Protein AF-A0A532E5Z2-F1 (afdb_monomer_lite)

Radius of gyration: 31.2 Å; chains: 1; bounding box: 65×37×98 Å

Foldseek 3Di:
DDPPLDAAEWEAEPPPRWTWDPDDDDVDPDPPDPTDTGHPVVNCVVVVADPVSHDYDYDHDPVRVVVVVVVVVVVVVVVVVPDPPPDDPDDDDDDDDDDDDD

Secondary structure (DSSP, 8-state):
-------EEEEEETTT--EE------SS----PPPPEE-HHHHHHHTT--TTSEEEEEE--HHHHHHHHHHHHHHHHHHTT---------------------

pLDDT: mean 72.28, std 21.65, range [35.0, 96.88]

Sequence (102 aa):
MNRVNQAAWIPMCCVCRQVRDDPPKTDLPTRAVPEQWMSLKSILRLYRIAENGYRLTHTYCPQCFDHFMEQLAFKRQRQDCDSPLSGEVLSAESNTILAHQE

Structure (mmCIF, N/CA/C/O backbone):
data_AF-A0A532E5Z2-F1
#
_entry.id   AF-A0A532E5Z2-F1
#
loop_
_atom_site.group_PDB
_atom_site.id
_atom_site.type_symbol
_atom_site.label_atom_id
_atom_site.label_alt_id
_atom_site.label_comp_id
_atom_site.label_asym_id
_atom_site.label_entity_id
_atom_site.label_seq_id
_atom_site.pdbx_PDB_ins_code
_atom_site.Cartn_x
_atom_site.Cartn_y
_atom_site.Cartn_z
_atom_site.occupancy
_atom_site.B_iso_or_equiv
_atom_site.auth_seq_id
_atom_site.auth_comp_id
_atom_site.auth_asym_id
_atom_site.auth_atom_id
_atom_site.pdbx_PDB_model_num
ATOM 1 N N . MET A 1 1 ? -29.216 5.592 13.616 1.00 35.00 1 MET A N 1
ATOM 2 C CA . MET A 1 1 ? -29.118 4.925 12.298 1.00 35.00 1 MET A CA 1
ATOM 3 C C . MET A 1 1 ? -27.742 4.283 12.203 1.00 35.00 1 MET A C 1
ATOM 5 O O . MET A 1 1 ? -26.745 4.993 12.249 1.00 35.00 1 MET A O 1
ATOM 9 N N . ASN A 1 2 ? -27.699 2.950 12.205 1.00 37.25 2 ASN A N 1
ATOM 10 C CA . ASN A 1 2 ? -26.483 2.146 12.334 1.00 37.25 2 ASN A CA 1
ATOM 11 C C . ASN A 1 2 ? -25.662 2.195 11.041 1.00 37.25 2 ASN A C 1
ATOM 13 O O . ASN A 1 2 ? -26.081 1.637 10.028 1.00 37.25 2 ASN A O 1
ATOM 17 N N . ARG A 1 3 ? -24.484 2.831 11.071 1.00 52.22 3 ARG A N 1
ATOM 18 C CA . ARG A 1 3 ? -23.458 2.575 10.054 1.00 52.22 3 ARG A CA 1
ATOM 19 C C . ARG A 1 3 ? -22.982 1.149 10.287 1.00 52.22 3 ARG A C 1
ATOM 21 O O . ARG A 1 3 ? -22.292 0.877 11.263 1.00 52.22 3 ARG A O 1
ATOM 28 N N . VAL A 1 4 ? -23.445 0.236 9.441 1.00 47.25 4 VAL A N 1
ATOM 29 C CA . VAL A 1 4 ? -22.953 -1.140 9.374 1.00 47.25 4 VAL A CA 1
ATOM 30 C C . VAL A 1 4 ? -21.426 -1.077 9.379 1.00 47.25 4 VAL A C 1
ATOM 32 O O . VAL A 1 4 ? -20.857 -0.320 8.596 1.00 47.25 4 VAL A O 1
ATOM 35 N N . ASN A 1 5 ? -20.803 -1.820 10.295 1.00 51.94 5 ASN A N 1
ATOM 36 C CA . ASN A 1 5 ? -19.359 -2.006 10.450 1.00 51.94 5 ASN A CA 1
ATOM 37 C C . ASN A 1 5 ? -18.698 -2.430 9.122 1.00 51.94 5 ASN A C 1
ATOM 39 O O . ASN A 1 5 ? -18.408 -3.607 8.916 1.00 51.94 5 ASN A O 1
ATOM 43 N N . GLN A 1 6 ? -18.481 -1.502 8.193 1.00 61.94 6 GLN A N 1
ATOM 44 C CA . GLN A 1 6 ? -17.685 -1.764 7.004 1.00 61.94 6 GLN A CA 1
ATOM 45 C C . GLN A 1 6 ? -16.226 -1.698 7.433 1.00 61.94 6 GLN A C 1
ATOM 47 O O . GLN A 1 6 ? -15.728 -0.637 7.807 1.00 61.94 6 GLN A O 1
ATOM 52 N N . ALA A 1 7 ? -15.571 -2.857 7.442 1.00 70.31 7 ALA A N 1
ATOM 53 C CA . ALA A 1 7 ? -14.146 -2.936 7.710 1.00 70.31 7 ALA A CA 1
ATOM 54 C C . ALA A 1 7 ? -13.390 -2.044 6.715 1.00 70.31 7 ALA A C 1
ATOM 56 O O . ALA A 1 7 ? -13.661 -2.087 5.512 1.00 70.31 7 ALA A O 1
ATOM 57 N N . ALA A 1 8 ? -12.444 -1.246 7.210 1.00 83.38 8 ALA A N 1
ATOM 58 C CA . ALA A 1 8 ? -11.601 -0.420 6.356 1.00 83.38 8 ALA A CA 1
ATOM 59 C C . ALA A 1 8 ? -10.700 -1.319 5.496 1.00 83.38 8 ALA A C 1
ATOM 61 O O . ALA A 1 8 ? -10.026 -2.206 6.022 1.00 83.38 8 ALA A O 1
ATOM 62 N N . TRP A 1 9 ? -10.673 -1.099 4.183 1.00 89.94 9 TRP A N 1
ATOM 63 C CA . TRP A 1 9 ? -9.750 -1.793 3.287 1.00 89.94 9 TRP A CA 1
ATOM 64 C C . TRP A 1 9 ? -8.452 -1.001 3.197 1.00 89.94 9 TRP A C 1
ATOM 66 O O . TRP A 1 9 ? -8.448 0.126 2.715 1.00 89.94 9 TRP A O 1
ATOM 76 N N . ILE A 1 10 ? -7.356 -1.589 3.667 1.00 92.06 10 ILE A N 1
ATOM 77 C CA . ILE A 1 10 ? -6.051 -0.932 3.743 1.00 92.06 10 ILE A CA 1
ATOM 78 C C . ILE A 1 10 ? -5.106 -1.608 2.735 1.00 92.06 10 ILE A C 1
ATOM 80 O O . ILE A 1 10 ? -4.786 -2.789 2.906 1.00 92.06 10 ILE A O 1
ATOM 84 N N . PRO A 1 11 ? -4.657 -0.913 1.675 1.00 94.69 11 PRO A N 1
ATOM 85 C CA . PRO A 1 11 ? -3.680 -1.453 0.734 1.00 94.69 11 PRO A CA 1
ATOM 86 C C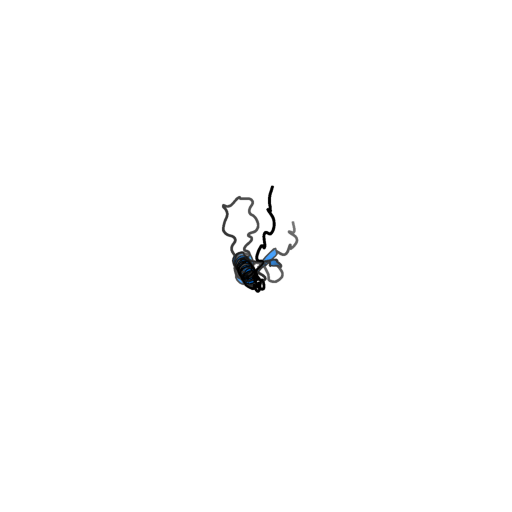 . PRO A 1 11 ? -2.305 -1.594 1.384 1.00 94.69 11 PRO A C 1
ATOM 88 O O . PRO A 1 11 ? -1.778 -0.632 1.932 1.00 94.69 11 PRO A O 1
ATOM 91 N N . MET A 1 12 ? -1.714 -2.782 1.304 1.00 96.56 12 MET A N 1
ATOM 92 C CA . MET A 1 12 ? -0.380 -3.120 1.792 1.00 96.56 12 MET A CA 1
ATOM 93 C C . MET A 1 12 ? 0.540 -3.453 0.617 1.00 96.56 12 MET A C 1
ATOM 95 O O . MET A 1 12 ? 0.174 -4.207 -0.284 1.00 96.56 12 MET A O 1
ATOM 99 N N . CYS A 1 13 ? 1.763 -2.931 0.659 1.00 96.75 13 CYS A N 1
ATOM 100 C CA . CYS A 1 13 ? 2.814 -3.267 -0.283 1.00 96.75 13 CYS A CA 1
ATOM 101 C C . CYS A 1 13 ? 3.296 -4.705 -0.046 1.00 96.75 13 CYS A C 1
ATOM 103 O O . CYS A 1 13 ? 3.777 -5.025 1.044 1.00 96.75 13 CYS A O 1
ATOM 105 N N . CYS A 1 14 ? 3.248 -5.543 -1.081 1.00 95.75 14 CYS A N 1
ATOM 106 C CA . CYS A 1 14 ? 3.696 -6.938 -1.057 1.00 95.75 14 CYS A CA 1
ATOM 107 C C . CYS A 1 14 ? 5.174 -7.101 -0.680 1.00 95.75 14 CYS A C 1
ATOM 109 O O . CYS A 1 14 ? 5.576 -8.167 -0.225 1.00 95.75 14 CYS A O 1
ATOM 111 N N . VAL A 1 15 ? 5.988 -6.062 -0.894 1.00 96.06 15 VAL A N 1
ATOM 112 C CA . VAL A 1 15 ? 7.444 -6.117 -0.713 1.00 96.06 15 VAL A CA 1
ATOM 113 C C . VAL A 1 15 ? 7.840 -5.540 0.642 1.00 96.06 15 VAL A C 1
ATOM 115 O O . VAL A 1 15 ? 8.364 -6.248 1.497 1.00 96.06 15 VAL A O 1
ATOM 118 N N . CYS A 1 16 ? 7.566 -4.254 0.872 1.00 96.12 16 CYS A N 1
ATOM 119 C CA . CYS A 1 16 ? 8.031 -3.565 2.076 1.00 96.12 16 CYS A CA 1
ATOM 120 C C . CYS A 1 16 ? 7.031 -3.600 3.243 1.00 96.12 16 CYS A C 1
ATOM 122 O O . CYS A 1 16 ? 7.354 -3.112 4.325 1.00 96.12 16 CYS A O 1
ATOM 124 N N . ARG A 1 17 ? 5.828 -4.168 3.048 1.00 96.19 17 ARG A N 1
ATOM 125 C CA . ARG A 1 17 ? 4.744 -4.273 4.051 1.00 96.19 17 ARG A CA 1
ATOM 126 C C . ARG A 1 17 ? 4.258 -2.939 4.627 1.00 96.19 17 ARG A C 1
ATOM 128 O O .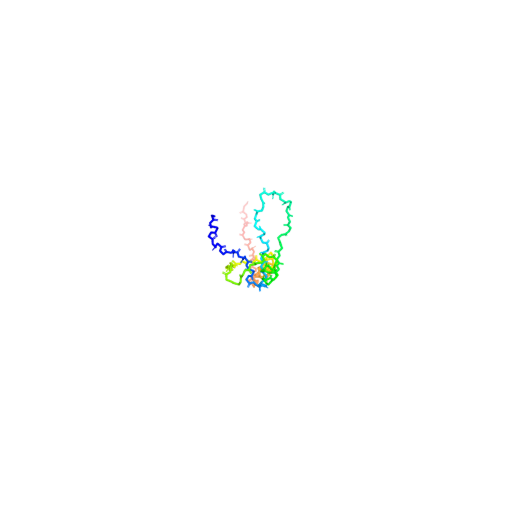 ARG A 1 17 ? 3.512 -2.919 5.606 1.00 96.19 17 ARG A O 1
ATOM 135 N N . GLN A 1 18 ? 4.647 -1.825 4.014 1.00 96.88 18 GLN A N 1
ATOM 136 C CA . GLN A 1 18 ? 4.042 -0.529 4.285 1.00 96.88 18 GLN A CA 1
ATOM 137 C C . GLN A 1 18 ? 2.639 -0.485 3.692 1.00 96.88 18 GLN A C 1
ATOM 139 O O . GLN A 1 18 ? 2.362 -1.143 2.691 1.00 96.88 18 GLN A O 1
ATOM 144 N N . VAL A 1 19 ? 1.762 0.290 4.309 1.00 95.44 19 VAL A N 1
ATOM 145 C CA . VAL A 1 19 ? 0.381 0.481 3.887 1.00 95.44 19 VAL A CA 1
ATOM 146 C C . VAL A 1 19 ? 0.162 1.887 3.353 1.00 95.44 19 VAL A C 1
ATOM 148 O O . VAL A 1 19 ? 0.821 2.825 3.805 1.00 95.44 19 VAL A O 1
ATOM 151 N N . ARG A 1 20 ? -0.760 2.017 2.401 1.00 93.81 20 ARG A N 1
ATOM 152 C CA . ARG A 1 20 ? -1.151 3.298 1.818 1.00 93.81 20 ARG A CA 1
ATOM 153 C C . ARG A 1 20 ? -2.048 4.073 2.775 1.00 93.81 20 ARG A C 1
ATOM 155 O O . ARG A 1 20 ? -3.039 3.533 3.267 1.00 93.81 20 ARG A O 1
ATOM 162 N N . ASP A 1 21 ? -1.707 5.334 2.997 1.00 88.69 21 ASP A N 1
ATOM 163 C CA . ASP A 1 21 ? -2.589 6.300 3.634 1.00 88.69 21 ASP A CA 1
ATOM 164 C C . ASP A 1 21 ? -3.613 6.791 2.608 1.00 88.69 21 ASP A C 1
ATOM 166 O O . ASP A 1 21 ? -3.327 7.648 1.774 1.00 88.69 21 ASP A O 1
ATOM 170 N N . ASP A 1 22 ? -4.786 6.165 2.623 1.00 79.25 22 ASP A N 1
ATOM 171 C CA . ASP A 1 22 ? -5.925 6.532 1.785 1.00 79.25 22 ASP A CA 1
ATOM 172 C C . ASP A 1 22 ? -6.975 7.165 2.711 1.00 79.25 22 ASP A C 1
ATOM 174 O O . ASP A 1 22 ? -7.843 6.453 3.239 1.00 79.25 22 ASP A O 1
ATOM 178 N N . PRO A 1 23 ? -6.846 8.469 3.037 1.00 68.50 23 PRO A N 1
ATOM 179 C CA . PRO A 1 23 ? -7.786 9.124 3.927 1.00 68.50 23 PRO A CA 1
ATOM 180 C C . PRO A 1 23 ? -9.195 8.983 3.343 1.00 68.50 23 PRO A C 1
ATOM 182 O O . PRO A 1 23 ? -9.377 9.135 2.131 1.00 68.50 23 PRO A O 1
ATOM 185 N N . PRO A 1 24 ? -10.215 8.699 4.174 1.00 62.31 24 PRO A N 1
ATOM 186 C CA . PRO A 1 24 ? -11.584 8.597 3.696 1.00 62.31 24 PRO A CA 1
ATOM 187 C C . PRO A 1 24 ? -11.939 9.904 2.991 1.00 62.31 24 PRO A C 1
ATOM 189 O O . PRO A 1 24 ? -11.948 10.954 3.631 1.00 62.31 24 PRO A O 1
ATOM 192 N N . LYS A 1 25 ? -12.159 9.814 1.671 1.00 58.31 25 LYS A N 1
ATOM 193 C CA . LYS A 1 25 ? -12.408 10.938 0.763 1.00 58.31 25 LYS A CA 1
ATOM 194 C C . LYS A 1 25 ? -13.323 11.961 1.431 1.00 58.31 25 LYS A C 1
ATOM 196 O O . LYS A 1 25 ? -14.524 11.739 1.558 1.00 58.31 25 LYS A O 1
ATOM 201 N N . THR A 1 26 ? -12.754 13.072 1.874 1.00 53.75 26 THR A N 1
ATOM 202 C CA . THR A 1 26 ? -13.518 14.298 2.048 1.00 53.75 26 THR A CA 1
ATOM 203 C C . THR A 1 26 ? -13.734 14.846 0.641 1.00 53.75 26 THR A C 1
ATOM 205 O O . THR A 1 26 ? -12.806 14.844 -0.164 1.00 53.75 26 THR A O 1
ATOM 208 N N . ASP A 1 27 ? -14.960 15.257 0.309 1.00 53.12 27 ASP A N 1
ATOM 209 C CA . ASP A 1 27 ? -15.402 15.674 -1.039 1.00 53.12 27 ASP A CA 1
ATOM 210 C C . ASP A 1 27 ? -14.715 16.948 -1.587 1.00 53.12 27 ASP A C 1
ATOM 212 O O . ASP A 1 27 ? -15.236 17.637 -2.463 1.00 53.12 27 ASP A O 1
ATOM 216 N N . LEU A 1 28 ? -13.540 17.300 -1.072 1.00 54.88 28 LEU A N 1
ATOM 217 C CA . LEU A 1 28 ? -12.759 18.442 -1.507 1.00 54.88 28 LEU A CA 1
ATOM 218 C C . LEU A 1 28 ? -11.618 17.966 -2.413 1.00 54.88 28 LEU A C 1
ATOM 220 O O . LEU A 1 28 ? -10.857 17.076 -2.026 1.00 54.88 28 LEU A O 1
ATOM 224 N N . PRO A 1 29 ? -11.448 18.569 -3.604 1.00 47.62 29 PRO A N 1
ATOM 225 C CA . PRO A 1 29 ? -10.296 18.325 -4.457 1.00 47.62 29 PRO A CA 1
ATOM 226 C C . PRO A 1 29 ? -9.069 18.969 -3.805 1.00 47.62 29 PRO A C 1
ATOM 228 O O . PRO A 1 29 ? -8.646 20.074 -4.141 1.00 47.62 29 PRO A O 1
ATOM 231 N N . THR A 1 30 ? -8.513 18.298 -2.804 1.00 51.97 30 THR A N 1
ATOM 232 C CA . THR A 1 30 ? -7.260 18.710 -2.188 1.00 51.97 30 THR A CA 1
ATOM 233 C C . THR A 1 30 ? -6.150 18.410 -3.188 1.00 51.97 30 THR A C 1
ATOM 235 O O . THR A 1 30 ? -6.008 17.270 -3.628 1.00 51.97 30 THR A O 1
ATOM 238 N N . ARG A 1 31 ? -5.426 19.466 -3.594 1.00 53.00 31 ARG A N 1
ATOM 239 C CA . ARG A 1 31 ? -4.210 19.444 -4.431 1.00 53.00 31 ARG A CA 1
ATOM 240 C C . ARG A 1 31 ? -3.457 18.129 -4.275 1.00 53.00 31 ARG A C 1
ATOM 242 O O . ARG A 1 31 ? -3.244 17.752 -3.134 1.00 53.00 31 ARG A O 1
ATOM 249 N N . ALA A 1 32 ? -3.038 17.514 -5.386 1.00 58.72 32 ALA A N 1
ATOM 250 C CA . ALA A 1 32 ? -2.289 16.256 -5.462 1.00 58.72 32 ALA A CA 1
ATOM 251 C C . ALA A 1 32 ? -1.250 16.116 -4.334 1.00 58.72 32 ALA A C 1
ATOM 253 O O . ALA A 1 32 ? -0.095 16.516 -4.474 1.00 58.72 32 ALA A O 1
ATOM 254 N N . VAL A 1 33 ? -1.687 15.594 -3.188 1.00 61.44 33 VAL A N 1
ATOM 255 C CA . VAL A 1 33 ? -0.800 15.266 -2.082 1.00 61.44 33 VAL A CA 1
ATOM 256 C C . VAL A 1 33 ? -0.104 13.981 -2.513 1.00 61.44 33 VAL A C 1
ATOM 258 O O . VAL A 1 33 ? -0.793 13.067 -2.978 1.00 61.44 33 VAL A O 1
ATOM 261 N N . PRO A 1 34 ? 1.235 13.902 -2.423 1.00 67.38 34 PRO A N 1
ATOM 262 C CA . PRO A 1 34 ? 1.943 12.670 -2.722 1.00 67.38 34 PRO A CA 1
ATOM 263 C C . PRO A 1 34 ? 1.346 11.535 -1.896 1.00 67.38 34 PRO A C 1
ATOM 265 O O . PRO A 1 34 ? 1.145 11.679 -0.690 1.00 67.38 34 PRO A O 1
ATOM 268 N N . GLU A 1 35 ? 1.057 10.418 -2.555 1.00 79.06 35 GLU A N 1
ATOM 269 C CA . GLU A 1 35 ? 0.559 9.221 -1.892 1.00 79.06 35 GLU A CA 1
ATOM 270 C C . GLU A 1 35 ? 1.543 8.796 -0.793 1.00 79.06 35 GLU A C 1
ATOM 272 O O . GLU A 1 35 ? 2.712 8.505 -1.064 1.00 79.06 35 GLU A O 1
ATOM 277 N N . GLN A 1 36 ? 1.082 8.784 0.459 1.00 89.88 36 GLN A N 1
ATOM 278 C CA . GLN A 1 36 ? 1.927 8.468 1.602 1.00 89.88 36 GLN A CA 1
ATOM 279 C C . GLN A 1 36 ? 1.822 6.984 1.959 1.00 89.88 36 GLN A C 1
ATOM 281 O O . GLN A 1 36 ? 0.735 6.419 2.061 1.00 89.88 36 GLN A O 1
ATOM 286 N N . TRP A 1 37 ? 2.974 6.355 2.188 1.00 94.38 37 TRP A N 1
ATOM 287 C CA . TRP A 1 37 ? 3.087 4.972 2.646 1.00 94.38 37 TRP A CA 1
ATOM 288 C C . TRP A 1 37 ? 3.723 4.946 4.034 1.00 94.38 37 TRP A C 1
ATOM 290 O O . TRP A 1 37 ? 4.698 5.655 4.282 1.00 94.38 37 TRP A O 1
ATOM 300 N N . MET A 1 38 ? 3.166 4.162 4.956 1.00 94.81 38 MET A N 1
ATOM 301 C CA . MET A 1 38 ? 3.660 4.083 6.336 1.00 94.81 38 MET A CA 1
ATOM 302 C C . MET A 1 38 ? 3.381 2.721 6.981 1.00 94.81 38 MET A C 1
ATOM 304 O O . MET A 1 38 ? 2.829 1.819 6.359 1.00 94.81 38 MET A O 1
ATOM 308 N N . SER A 1 39 ? 3.772 2.526 8.244 1.00 96.06 39 SER A N 1
ATOM 309 C CA . SER A 1 39 ? 3.506 1.261 8.943 1.00 96.06 39 SER A CA 1
ATOM 310 C C . SER A 1 39 ? 2.011 1.060 9.230 1.00 96.06 39 SER A C 1
ATOM 312 O O . SER A 1 39 ? 1.301 2.016 9.551 1.00 96.06 39 SER A O 1
ATOM 314 N N . LEU A 1 40 ? 1.546 -0.195 9.219 1.00 94.50 40 LEU A N 1
ATOM 315 C CA . LEU A 1 40 ? 0.166 -0.535 9.592 1.00 94.50 40 LEU A CA 1
ATOM 316 C C . LEU A 1 40 ? -0.187 -0.010 10.991 1.00 94.50 40 LEU A C 1
ATOM 318 O O . LEU A 1 40 ? -1.234 0.599 11.179 1.00 94.50 40 LEU A O 1
ATOM 322 N N . LYS A 1 41 ? 0.725 -0.155 11.960 1.00 94.44 41 LYS A N 1
ATOM 323 C CA . LYS A 1 41 ? 0.542 0.357 13.327 1.00 94.44 41 LYS A CA 1
ATOM 324 C C . LYS A 1 41 ? 0.300 1.870 13.354 1.00 94.44 41 LYS A C 1
ATOM 326 O O . LYS A 1 41 ? -0.510 2.338 14.153 1.00 94.44 41 LYS A O 1
ATOM 331 N N . SER A 1 42 ? 0.986 2.625 12.495 1.00 93.31 42 SER A N 1
ATOM 332 C CA . SER A 1 42 ? 0.802 4.074 12.379 1.00 93.31 42 SER A CA 1
ATOM 333 C C . SER A 1 42 ? -0.598 4.415 11.870 1.00 93.31 42 SER A C 1
ATOM 335 O O . SER A 1 42 ? -1.274 5.214 12.510 1.00 93.31 42 SER A O 1
ATOM 337 N N . ILE A 1 43 ? -1.063 3.756 10.801 1.00 91.31 43 ILE A N 1
ATOM 338 C CA . ILE A 1 43 ? -2.415 3.950 10.245 1.00 91.31 43 ILE A CA 1
ATOM 339 C C . ILE A 1 43 ? -3.497 3.587 11.264 1.00 91.31 43 ILE A C 1
ATOM 341 O O . ILE A 1 43 ? -4.400 4.385 11.511 1.00 91.31 43 ILE A O 1
ATOM 345 N N . LEU A 1 44 ? -3.389 2.422 11.913 1.00 91.62 44 LEU A N 1
ATOM 346 C CA . LEU A 1 44 ? -4.378 1.989 12.906 1.00 91.62 44 LEU A CA 1
ATOM 347 C C . LEU A 1 44 ? -4.476 2.979 14.072 1.00 91.62 44 LEU A C 1
ATOM 349 O O . LEU A 1 44 ? -5.575 3.303 14.522 1.00 91.62 44 LEU A O 1
ATOM 353 N N . ARG A 1 45 ? -3.334 3.513 14.525 1.00 91.56 45 ARG A N 1
ATOM 354 C CA . ARG A 1 45 ? -3.290 4.540 15.571 1.00 91.56 45 ARG A CA 1
ATOM 355 C C . ARG A 1 45 ? -3.872 5.872 15.096 1.00 91.56 45 ARG A C 1
ATOM 357 O O . ARG A 1 45 ? -4.623 6.489 15.849 1.00 91.56 45 ARG A O 1
ATOM 364 N N . LEU A 1 46 ? -3.520 6.314 13.888 1.00 89.25 46 LEU A N 1
ATOM 365 C CA . LEU A 1 46 ? -3.941 7.596 13.320 1.00 89.25 46 LEU A CA 1
ATOM 366 C C . LEU A 1 46 ? -5.464 7.660 13.162 1.00 89.25 46 LEU A C 1
ATOM 368 O O . LEU A 1 46 ? -6.093 8.614 13.614 1.00 89.25 46 LEU A O 1
ATOM 372 N N . TYR A 1 47 ? -6.055 6.602 12.607 1.00 88.50 47 TYR A N 1
ATOM 373 C CA . TYR A 1 47 ? -7.491 6.521 12.331 1.00 88.50 47 TYR A CA 1
ATOM 374 C C . TYR A 1 47 ? -8.305 5.835 13.433 1.00 88.50 47 TYR A C 1
ATOM 376 O O . TYR A 1 47 ? -9.514 5.666 13.284 1.00 88.50 47 TYR A O 1
ATOM 384 N N . ARG A 1 48 ? -7.667 5.456 14.549 1.00 90.19 48 ARG A N 1
ATOM 385 C CA . ARG A 1 48 ? -8.301 4.762 15.688 1.00 90.19 48 ARG A CA 1
ATOM 386 C C . ARG A 1 48 ? -9.082 3.512 15.257 1.00 90.19 48 ARG A C 1
ATOM 388 O O . ARG A 1 48 ? -10.183 3.253 15.740 1.00 90.19 48 ARG A O 1
ATOM 395 N N . ILE A 1 49 ? -8.508 2.744 14.335 1.00 88.56 49 ILE A N 1
ATOM 396 C CA . ILE A 1 49 ? -9.111 1.522 13.802 1.00 88.56 49 ILE A CA 1
ATOM 397 C C . ILE A 1 49 ? -8.814 0.369 14.767 1.00 88.56 49 ILE A C 1
ATOM 399 O O . ILE A 1 49 ? -7.660 0.136 15.129 1.00 88.56 49 ILE A O 1
ATOM 403 N N . ALA A 1 50 ? -9.853 -0.358 15.179 1.00 89.44 50 ALA A N 1
ATOM 404 C CA . ALA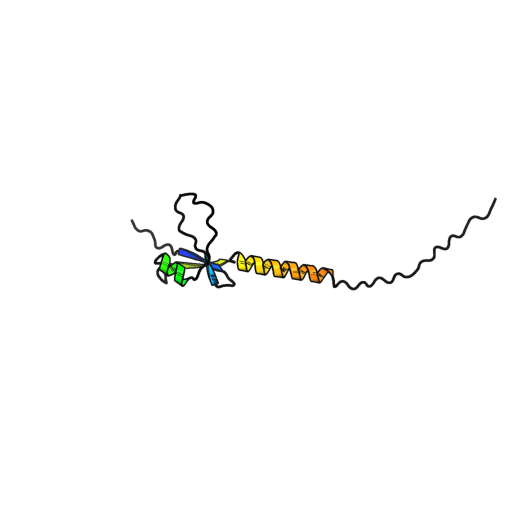 A 1 50 ? -9.713 -1.555 16.006 1.00 89.44 50 ALA A CA 1
ATOM 405 C C . ALA A 1 50 ? -9.023 -2.696 15.237 1.00 89.44 50 ALA A C 1
ATOM 407 O O . ALA A 1 50 ? -9.108 -2.767 14.013 1.00 89.44 50 ALA A O 1
ATOM 408 N N . GLU A 1 51 ? -8.395 -3.640 15.943 1.00 86.25 51 GLU A N 1
ATOM 409 C CA . GLU A 1 51 ? -7.657 -4.749 15.312 1.00 86.25 51 GLU A CA 1
ATOM 410 C C . GLU A 1 51 ? -8.519 -5.630 14.390 1.00 86.25 51 GLU A C 1
ATOM 412 O O . GLU A 1 51 ? -8.025 -6.169 13.405 1.00 86.25 51 GLU A O 1
ATOM 417 N N . ASN A 1 52 ? -9.820 -5.738 14.666 1.00 88.06 52 ASN A N 1
ATOM 418 C CA . ASN A 1 52 ? -10.801 -6.449 13.840 1.00 88.06 52 ASN A CA 1
ATOM 419 C C . ASN A 1 52 ? -11.591 -5.526 12.889 1.00 88.06 52 ASN A C 1
ATOM 421 O O . ASN A 1 52 ? -12.500 -5.984 12.198 1.00 88.06 52 ASN A O 1
ATOM 425 N N . GLY A 1 53 ? -11.259 -4.233 12.858 1.00 88.50 53 GLY A N 1
ATOM 426 C CA . GLY A 1 53 ? -11.957 -3.194 12.102 1.00 88.50 53 GLY A CA 1
ATOM 427 C C . GLY A 1 53 ? -11.430 -2.968 10.684 1.00 88.50 53 GLY A C 1
ATOM 428 O O . GLY A 1 53 ? -11.870 -2.025 10.027 1.00 88.50 53 GLY A O 1
ATOM 429 N N . TYR A 1 54 ? -10.493 -3.790 10.203 1.00 91.25 54 TYR A N 1
ATOM 430 C CA . TYR A 1 54 ? -9.897 -3.637 8.876 1.00 91.25 54 TYR A CA 1
ATOM 431 C C . TYR A 1 54 ? -9.648 -4.964 8.158 1.00 91.25 54 TYR A C 1
ATOM 433 O O . TYR A 1 54 ? -9.630 -6.051 8.741 1.00 91.25 54 TYR A O 1
ATOM 441 N N . ARG A 1 55 ? -9.438 -4.850 6.849 1.00 92.81 55 ARG A N 1
ATOM 442 C CA . ARG A 1 55 ? -8.969 -5.904 5.955 1.00 92.81 55 ARG A CA 1
ATOM 443 C C . ARG A 1 55 ? -7.807 -5.362 5.134 1.00 92.81 55 ARG A C 1
ATOM 445 O O . ARG A 1 55 ? -7.836 -4.214 4.698 1.00 92.81 55 ARG A O 1
ATOM 452 N N . LEU A 1 56 ? -6.788 -6.185 4.923 1.00 93.69 56 LEU A N 1
ATOM 453 C CA . LEU A 1 56 ? -5.663 -5.826 4.066 1.00 93.69 56 LEU A CA 1
ATOM 454 C C . LEU A 1 56 ? -5.958 -6.232 2.623 1.00 93.69 56 LEU A C 1
ATOM 456 O O . LEU A 1 56 ? -6.483 -7.316 2.373 1.00 93.69 56 LEU A O 1
ATOM 460 N N . THR A 1 57 ? -5.591 -5.369 1.684 1.00 94.94 57 THR A N 1
ATOM 461 C CA . THR A 1 57 ? -5.458 -5.725 0.265 1.00 94.94 57 THR A CA 1
ATOM 462 C C . THR A 1 57 ? -3.989 -5.654 -0.123 1.00 94.94 57 THR A C 1
ATOM 464 O O . THR A 1 57 ? -3.219 -4.942 0.515 1.00 94.94 57 THR A O 1
ATOM 467 N N . HIS A 1 58 ? -3.572 -6.411 -1.130 1.00 94.81 58 HIS A N 1
ATOM 468 C CA . HIS A 1 58 ? -2.173 -6.480 -1.549 1.00 94.81 58 HIS A CA 1
ATOM 469 C C . HIS A 1 58 ? -1.954 -5.705 -2.849 1.00 94.81 58 HIS A C 1
ATOM 471 O O . HIS A 1 58 ? -2.750 -5.805 -3.779 1.00 94.81 58 HIS A O 1
ATOM 477 N N . THR A 1 59 ? -0.876 -4.927 -2.901 1.00 95.12 59 THR A N 1
ATOM 478 C CA . THR A 1 59 ? -0.461 -4.119 -4.057 1.00 95.12 59 THR A CA 1
ATOM 479 C C . THR A 1 59 ? 1.049 -3.832 -3.977 1.00 95.12 59 THR A C 1
ATOM 481 O O . THR A 1 59 ? 1.732 -4.364 -3.106 1.00 95.12 59 THR A O 1
ATOM 484 N N . TYR A 1 60 ? 1.599 -2.987 -4.845 1.00 95.19 60 TYR A N 1
ATOM 485 C CA . TYR A 1 60 ? 2.975 -2.493 -4.760 1.00 95.19 60 TYR A CA 1
ATOM 486 C C . TYR A 1 60 ? 2.978 -0.993 -4.466 1.00 95.19 60 TYR A C 1
ATOM 488 O O . TYR A 1 60 ? 2.191 -0.251 -5.048 1.00 95.19 60 TYR A O 1
ATOM 496 N N . CYS A 1 61 ? 3.869 -0.538 -3.579 1.00 94.94 61 CYS A N 1
ATOM 497 C CA . CYS A 1 61 ? 4.143 0.894 -3.471 1.00 94.94 61 CYS A CA 1
ATOM 498 C C . CYS A 1 61 ? 5.006 1.359 -4.658 1.00 94.94 61 CYS A C 1
ATOM 500 O O . CYS A 1 61 ? 5.764 0.538 -5.190 1.00 94.94 61 CYS A O 1
ATOM 502 N N . PRO A 1 62 ? 4.953 2.651 -5.039 1.00 93.31 62 PRO A N 1
ATOM 503 C CA . PRO A 1 62 ? 5.705 3.176 -6.182 1.00 93.31 62 PRO A CA 1
ATOM 504 C C . PRO A 1 62 ? 7.195 2.827 -6.124 1.00 93.31 62 PRO A C 1
ATOM 506 O O . PRO A 1 62 ? 7.731 2.257 -7.061 1.00 93.31 62 PRO A O 1
ATOM 509 N N . GLN A 1 63 ? 7.826 3.002 -4.960 1.00 93.44 63 GLN A N 1
ATOM 510 C CA . GLN A 1 63 ? 9.246 2.689 -4.763 1.00 93.44 63 GLN A CA 1
ATOM 511 C C . GLN A 1 63 ? 9.591 1.222 -5.066 1.00 93.44 63 GLN A C 1
ATOM 513 O O . GLN A 1 63 ? 10.603 0.929 -5.698 1.00 93.44 63 GLN A O 1
ATOM 518 N N . CYS A 1 64 ? 8.767 0.279 -4.601 1.00 94.75 64 CYS A N 1
ATOM 519 C CA . CYS A 1 64 ? 9.013 -1.141 -4.842 1.00 94.75 64 CYS A CA 1
ATOM 520 C C . CYS A 1 64 ? 8.669 -1.548 -6.278 1.00 94.75 64 CYS A C 1
ATOM 522 O O . CYS A 1 64 ? 9.305 -2.457 -6.810 1.00 94.75 64 CYS A O 1
ATOM 524 N N . PHE A 1 65 ? 7.678 -0.899 -6.891 1.00 94.00 65 PHE A N 1
ATOM 525 C CA . PHE A 1 65 ? 7.337 -1.117 -8.291 1.00 94.00 65 PHE A CA 1
ATOM 526 C C . PHE A 1 65 ? 8.450 -0.615 -9.219 1.00 94.00 65 PHE A C 1
ATOM 528 O O . PHE A 1 65 ? 8.906 -1.373 -10.072 1.00 94.00 65 PHE A O 1
ATOM 535 N N . ASP A 1 66 ? 8.950 0.600 -8.998 1.00 93.44 66 ASP A N 1
ATOM 536 C CA . ASP A 1 66 ? 10.033 1.196 -9.785 1.00 93.44 66 ASP A CA 1
ATOM 537 C C . ASP A 1 66 ? 11.302 0.347 -9.695 1.00 93.44 66 ASP A C 1
ATOM 539 O O . ASP A 1 66 ? 11.867 -0.034 -10.718 1.00 93.44 66 ASP A O 1
ATOM 543 N N . HIS A 1 67 ? 11.677 -0.082 -8.486 1.00 92.19 67 HIS A N 1
ATOM 544 C CA . HIS A 1 67 ? 12.821 -0.972 -8.297 1.00 92.19 67 HIS A CA 1
ATOM 545 C C . HIS A 1 67 ? 12.670 -2.300 -9.057 1.00 92.19 67 HIS A C 1
ATOM 547 O O . HIS A 1 67 ? 13.625 -2.812 -9.644 1.00 92.19 67 HIS A O 1
ATOM 553 N N . PHE A 1 68 ? 11.465 -2.873 -9.069 1.00 89.12 68 PHE A N 1
ATOM 554 C CA . PHE A 1 68 ? 11.191 -4.090 -9.827 1.00 89.12 68 PHE A CA 1
ATOM 555 C C . PHE A 1 68 ? 11.307 -3.853 -11.341 1.00 89.12 68 PHE A C 1
ATOM 557 O O . PHE A 1 68 ? 11.911 -4.657 -12.053 1.00 89.12 68 PHE A O 1
ATOM 564 N N . MET A 1 69 ? 10.782 -2.731 -11.833 1.00 89.44 69 MET A N 1
ATOM 565 C CA . MET A 1 69 ? 10.842 -2.367 -13.248 1.00 89.44 69 MET A CA 1
ATOM 566 C C . MET A 1 69 ? 12.270 -2.073 -13.720 1.00 89.44 69 MET A C 1
ATOM 568 O O . MET A 1 69 ? 12.652 -2.528 -14.801 1.00 89.44 69 MET A O 1
ATOM 572 N N . GLU A 1 70 ? 13.086 -1.401 -12.907 1.00 88.75 70 GLU A N 1
ATOM 573 C CA . GLU A 1 70 ? 14.511 -1.173 -13.176 1.00 88.75 70 GLU A CA 1
ATOM 574 C C . GLU A 1 70 ? 15.272 -2.494 -13.339 1.00 88.75 70 GLU A C 1
ATOM 576 O O . GLU A 1 70 ? 16.016 -2.678 -14.306 1.00 88.75 70 GLU A O 1
ATOM 581 N N . GLN A 1 71 ? 15.036 -3.465 -12.451 1.00 85.06 71 GLN A N 1
ATOM 582 C CA . GLN A 1 71 ? 15.655 -4.787 -12.569 1.00 85.06 71 GLN A CA 1
ATOM 583 C C . GLN A 1 71 ? 15.244 -5.514 -13.858 1.00 85.06 71 GLN A C 1
ATOM 585 O O . GLN A 1 71 ? 16.064 -6.203 -14.470 1.00 85.06 71 GLN A O 1
ATOM 590 N N . LEU A 1 72 ? 13.986 -5.377 -14.288 1.00 81.38 72 LEU A N 1
ATOM 591 C CA . LEU A 1 72 ? 13.512 -5.963 -15.544 1.00 81.38 72 LEU A CA 1
ATOM 592 C C . LEU A 1 72 ? 14.104 -5.275 -16.778 1.00 81.38 72 LEU A C 1
ATOM 594 O O . LEU A 1 72 ? 14.358 -5.944 -17.782 1.00 81.38 72 LEU A O 1
ATOM 598 N N . ALA A 1 73 ? 14.315 -3.960 -16.732 1.00 78.00 73 ALA A N 1
ATOM 599 C CA . ALA A 1 73 ? 14.974 -3.225 -17.807 1.00 78.00 73 ALA A CA 1
ATOM 600 C C . ALA A 1 73 ? 16.444 -3.654 -17.944 1.00 78.00 73 ALA A C 1
ATOM 602 O O . ALA A 1 73 ? 16.891 -3.985 -19.042 1.00 78.00 73 ALA A O 1
ATOM 603 N N . PHE A 1 74 ? 17.163 -3.766 -16.823 1.00 71.06 74 PHE A N 1
ATOM 604 C CA . PHE A 1 74 ? 18.561 -4.201 -16.814 1.00 71.06 74 PHE A CA 1
ATOM 605 C C . PHE A 1 74 ? 18.744 -5.636 -17.333 1.00 71.06 74 PHE A C 1
ATOM 607 O O . PHE A 1 74 ? 19.684 -5.924 -18.074 1.00 71.06 74 PHE A O 1
ATOM 614 N N . LYS A 1 75 ? 17.829 -6.551 -16.986 1.00 69.50 75 LYS A N 1
ATOM 615 C CA . LYS A 1 75 ? 17.873 -7.937 -17.481 1.00 69.50 75 LYS A CA 1
ATOM 616 C C . LYS A 1 75 ? 17.673 -8.035 -18.994 1.00 69.50 75 LYS A C 1
ATOM 618 O O . LYS A 1 75 ? 18.353 -8.839 -19.620 1.00 69.50 75 LYS A O 1
ATOM 623 N N . ARG A 1 76 ? 16.799 -7.206 -19.578 1.00 64.62 76 ARG A N 1
ATOM 624 C CA . ARG A 1 76 ? 16.616 -7.149 -21.038 1.00 64.62 76 ARG A CA 1
ATOM 625 C C . ARG A 1 76 ? 17.885 -6.681 -21.748 1.00 64.62 76 ARG A C 1
ATOM 627 O O . ARG A 1 76 ? 18.316 -7.329 -22.689 1.00 64.62 76 ARG A O 1
ATOM 634 N N . GLN A 1 77 ? 18.547 -5.653 -21.221 1.00 60.56 77 GLN A N 1
ATOM 635 C CA . GLN A 1 77 ? 19.768 -5.112 -21.824 1.00 60.56 77 GLN A CA 1
ATOM 636 C C . GLN A 1 77 ? 20.934 -6.116 -21.869 1.00 60.56 77 GLN A C 1
ATOM 638 O O . GLN A 1 77 ? 21.741 -6.076 -22.791 1.00 60.56 77 GLN A O 1
ATOM 643 N N . ARG A 1 78 ? 21.033 -7.040 -20.902 1.00 56.38 78 ARG A N 1
ATOM 644 C CA . ARG A 1 78 ? 22.068 -8.093 -20.926 1.00 56.38 78 ARG A CA 1
ATOM 645 C C . ARG A 1 78 ? 21.771 -9.216 -21.915 1.00 56.38 78 ARG A C 1
ATOM 647 O O . ARG A 1 78 ? 22.704 -9.877 -22.350 1.00 56.38 78 ARG A O 1
ATOM 654 N N . GLN A 1 79 ? 20.506 -9.433 -22.260 1.00 53.94 79 GLN A N 1
ATOM 655 C CA . GLN A 1 79 ? 20.115 -10.502 -23.174 1.00 53.94 79 GLN A CA 1
ATOM 656 C C . GLN A 1 79 ? 20.453 -10.162 -24.637 1.00 53.94 79 GLN A C 1
ATOM 658 O O . GLN A 1 79 ? 20.727 -11.066 -25.419 1.00 53.94 79 GLN A O 1
ATOM 663 N N . ASP A 1 80 ? 20.537 -8.873 -24.979 1.00 52.97 80 ASP A N 1
ATOM 664 C CA . ASP A 1 80 ? 20.900 -8.412 -26.327 1.00 52.97 80 ASP A CA 1
ATOM 665 C C . ASP A 1 80 ? 22.416 -8.470 -26.621 1.00 52.97 80 ASP A C 1
ATOM 667 O O . ASP A 1 80 ? 22.818 -8.428 -27.782 1.00 52.97 80 ASP A O 1
ATOM 671 N N . CYS A 1 81 ? 23.277 -8.603 -25.603 1.00 52.09 81 CYS A N 1
ATOM 672 C CA . CYS A 1 81 ? 24.737 -8.685 -25.780 1.00 52.09 81 CYS A CA 1
ATOM 673 C C . CYS A 1 81 ? 25.302 -10.118 -25.756 1.00 52.09 81 CYS A C 1
ATOM 675 O O . CYS A 1 81 ? 26.497 -10.285 -25.978 1.00 52.09 81 CYS A O 1
ATO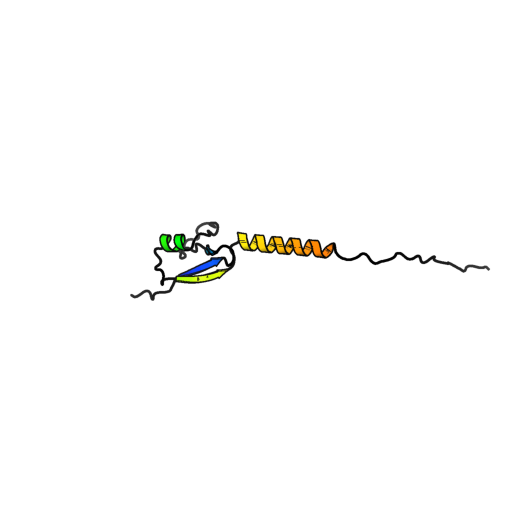M 677 N N . ASP A 1 82 ? 24.470 -11.132 -25.499 1.00 48.22 82 ASP A N 1
ATOM 678 C CA . ASP A 1 82 ? 24.880 -12.544 -25.374 1.00 48.22 82 ASP A CA 1
ATOM 679 C C . ASP A 1 82 ? 24.518 -13.395 -26.611 1.00 48.22 82 ASP A C 1
ATOM 681 O O . ASP A 1 82 ? 24.529 -14.624 -26.553 1.00 48.22 82 ASP A O 1
ATOM 685 N N . SER A 1 83 ? 24.211 -12.774 -27.760 1.00 52.41 83 SER A N 1
ATOM 686 C CA . SER A 1 83 ? 24.172 -13.520 -29.027 1.00 52.41 83 SER A CA 1
ATOM 687 C C . SER A 1 83 ? 25.601 -13.866 -29.461 1.00 52.41 83 SER A C 1
ATOM 689 O O . SER A 1 83 ? 26.385 -12.947 -29.716 1.00 52.41 83 SER A O 1
ATOM 691 N N . PRO A 1 84 ? 25.968 -15.155 -29.600 1.00 46.09 84 PRO A N 1
ATOM 692 C CA . PRO A 1 84 ? 27.240 -15.525 -30.194 1.00 46.09 84 PRO A CA 1
ATOM 693 C C . PRO A 1 84 ? 27.228 -15.059 -31.650 1.00 46.09 84 PRO A C 1
ATOM 695 O O . PRO A 1 84 ? 26.425 -15.528 -32.457 1.00 46.09 84 PRO A O 1
ATOM 698 N N . LEU A 1 85 ? 28.117 -14.130 -31.996 1.00 48.53 85 LEU A N 1
ATOM 699 C CA . LEU A 1 85 ? 28.480 -13.854 -33.383 1.00 48.53 85 LEU A CA 1
ATOM 700 C C . LEU A 1 85 ? 29.173 -15.103 -33.951 1.00 48.53 85 LEU A C 1
ATOM 702 O O . LEU A 1 85 ? 30.396 -15.206 -33.965 1.00 48.53 85 LEU A O 1
ATOM 706 N N . SER A 1 86 ? 28.384 -16.076 -34.397 1.00 50.34 86 SER A N 1
ATOM 707 C CA . SER A 1 86 ? 28.826 -17.161 -35.270 1.00 50.34 86 SER A CA 1
ATOM 708 C C . SER A 1 86 ? 28.342 -16.840 -36.677 1.00 50.34 86 SER A C 1
ATOM 710 O O . SER A 1 86 ? 27.229 -17.171 -37.070 1.00 50.34 86 SER A O 1
ATOM 712 N N . GLY A 1 87 ? 29.185 -16.123 -37.408 1.00 41.88 87 GLY A N 1
ATOM 713 C CA . GLY A 1 87 ? 28.997 -15.804 -38.814 1.00 41.88 87 GLY A CA 1
ATOM 714 C C . GLY A 1 87 ? 30.365 -15.601 -39.433 1.00 41.88 87 GLY A C 1
ATOM 715 O O . GLY A 1 87 ? 30.823 -14.473 -39.589 1.00 41.88 87 GLY A O 1
ATOM 716 N N . GLU A 1 88 ? 31.046 -16.713 -39.690 1.00 41.56 88 GLU A N 1
ATOM 717 C CA . GLU A 1 88 ? 32.272 -16.773 -40.475 1.00 41.56 88 GLU A CA 1
ATOM 718 C C . GLU A 1 88 ? 32.049 -16.045 -41.808 1.00 41.56 88 GLU A C 1
ATOM 720 O O . GLU A 1 88 ? 31.219 -16.447 -42.623 1.00 41.56 88 GLU A O 1
ATOM 725 N N . VAL A 1 89 ? 32.784 -14.955 -42.040 1.00 45.91 89 VAL A N 1
ATOM 726 C CA . VAL A 1 89 ? 32.871 -14.337 -43.365 1.00 45.91 89 VAL A CA 1
ATOM 727 C C . VAL A 1 89 ? 33.805 -15.214 -44.194 1.00 45.91 89 VAL A C 1
ATOM 729 O O . VAL A 1 89 ? 35.015 -14.995 -44.229 1.00 45.91 89 VAL A O 1
ATOM 732 N N . LEU A 1 90 ? 33.252 -16.252 -44.820 1.00 42.66 90 LEU A N 1
ATOM 733 C CA . LEU A 1 90 ? 33.951 -17.027 -45.839 1.00 42.66 90 LEU A CA 1
ATOM 734 C C . LEU A 1 90 ? 33.652 -16.444 -47.223 1.00 42.66 90 LEU A C 1
ATOM 736 O O . LEU A 1 90 ? 32.527 -16.452 -47.712 1.00 42.66 90 LEU A O 1
ATOM 740 N N . SER A 1 91 ? 34.732 -15.904 -47.783 1.00 41.34 91 SER A N 1
ATOM 741 C CA . SER A 1 91 ? 35.024 -15.549 -49.169 1.00 41.34 91 SER A CA 1
ATOM 742 C C . SER A 1 91 ? 34.109 -16.160 -50.242 1.00 41.34 91 SER A C 1
ATOM 744 O O . SER A 1 91 ? 33.992 -17.379 -50.353 1.00 41.34 91 SER A O 1
ATOM 746 N N . ALA A 1 92 ? 33.573 -15.309 -51.118 1.00 41.25 92 ALA A N 1
ATOM 747 C CA . ALA A 1 92 ? 33.173 -15.703 -52.464 1.00 41.25 92 ALA A CA 1
ATOM 748 C C . ALA A 1 92 ? 33.833 -14.740 -53.458 1.00 41.25 92 ALA A C 1
ATOM 750 O O . ALA A 1 92 ? 33.361 -13.629 -53.703 1.00 41.25 92 ALA A O 1
ATOM 751 N N . GLU A 1 93 ? 34.970 -15.175 -53.997 1.00 41.28 93 GLU A N 1
ATOM 752 C CA . GLU A 1 93 ? 35.614 -14.575 -55.159 1.00 41.28 9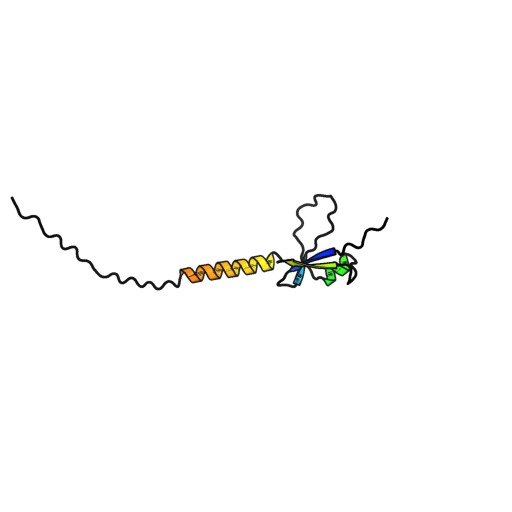3 GLU A CA 1
ATOM 753 C C . GLU A 1 93 ? 34.625 -14.589 -56.335 1.00 41.28 93 GLU A C 1
ATOM 755 O O . GLU A 1 93 ? 34.194 -15.646 -56.800 1.00 4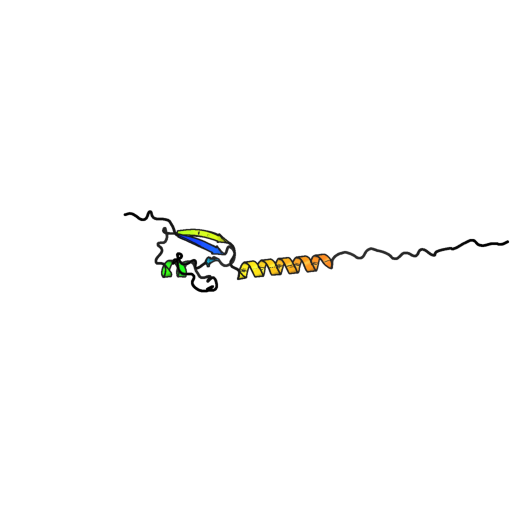1.28 93 GLU A O 1
ATOM 760 N N . SER A 1 94 ? 34.229 -13.408 -56.815 1.00 42.84 94 SER A N 1
ATOM 761 C CA . SER A 1 94 ? 33.432 -13.285 -58.038 1.00 42.84 94 SER A CA 1
ATOM 762 C C . SER A 1 94 ? 34.340 -13.426 -59.256 1.00 42.84 94 SER A C 1
ATOM 764 O O . SER A 1 94 ? 34.871 -12.446 -59.776 1.00 42.84 94 SER A O 1
ATOM 766 N N . ASN A 1 95 ? 34.495 -14.663 -59.727 1.00 42.50 95 ASN A N 1
ATOM 767 C CA . ASN A 1 95 ? 34.986 -14.950 -61.071 1.00 42.50 95 ASN A CA 1
ATOM 768 C C . ASN A 1 95 ? 33.980 -14.415 -62.098 1.00 42.50 95 ASN A C 1
ATOM 770 O O . ASN A 1 95 ? 32.938 -15.022 -62.336 1.00 42.50 95 ASN A O 1
ATOM 774 N N . THR A 1 96 ? 34.303 -13.286 -62.728 1.00 42.88 96 THR A N 1
ATOM 775 C CA . THR A 1 96 ? 33.595 -12.824 -63.928 1.00 42.88 96 THR A CA 1
ATOM 776 C C . THR A 1 96 ? 34.363 -13.320 -65.148 1.00 42.88 96 THR A C 1
ATOM 778 O O . THR A 1 96 ? 35.384 -12.749 -65.520 1.00 42.88 96 THR A O 1
ATOM 781 N N . ILE A 1 97 ? 33.882 -14.400 -65.766 1.00 43.19 97 ILE A N 1
ATOM 782 C CA . ILE A 1 97 ? 34.265 -14.797 -67.125 1.00 43.19 97 ILE A CA 1
ATOM 783 C C . ILE A 1 97 ? 33.098 -14.437 -68.047 1.00 43.19 97 ILE A C 1
ATOM 785 O O . ILE A 1 97 ? 32.010 -14.973 -67.868 1.00 43.19 97 ILE A O 1
ATOM 789 N N . LEU A 1 98 ? 33.345 -13.533 -69.001 1.00 40.53 98 LEU A N 1
ATOM 790 C CA . LEU A 1 98 ? 33.084 -13.643 -70.450 1.00 40.53 98 LEU A CA 1
ATOM 791 C C . LEU A 1 98 ? 32.822 -12.260 -71.066 1.00 40.53 98 LEU A C 1
ATOM 793 O O . LEU A 1 98 ? 31.748 -11.689 -70.913 1.00 40.53 98 LEU A O 1
ATOM 797 N N . ALA A 1 99 ? 33.782 -11.794 -71.861 1.00 36.81 99 ALA A N 1
ATOM 798 C CA . ALA A 1 99 ? 33.498 -11.076 -73.099 1.00 36.81 99 ALA A CA 1
ATOM 799 C C . ALA A 1 99 ? 34.674 -11.309 -74.062 1.00 36.81 99 ALA A C 1
ATOM 801 O O . ALA A 1 99 ? 35.652 -10.565 -74.071 1.00 36.81 99 ALA A O 1
ATOM 802 N N . HIS A 1 100 ? 34.595 -12.395 -74.834 1.00 38.50 100 HIS A N 1
ATOM 803 C CA . HIS A 1 100 ? 35.305 -12.498 -76.105 1.00 38.50 100 HIS A CA 1
ATOM 804 C C . HIS A 1 100 ? 34.368 -11.946 -77.186 1.00 38.50 100 HIS A C 1
ATOM 806 O O . HIS A 1 100 ? 33.243 -12.420 -77.287 1.00 38.50 100 HIS A O 1
ATOM 812 N N . GLN A 1 101 ? 34.873 -10.922 -77.884 1.00 40.78 101 GLN A N 1
ATOM 813 C CA . GLN A 1 101 ? 34.825 -10.664 -79.335 1.00 40.78 101 GLN A CA 1
ATOM 814 C C . GLN A 1 101 ? 33.501 -10.880 -80.085 1.00 40.78 101 GLN A C 1
ATOM 816 O O . GLN A 1 101 ? 32.956 -11.974 -80.062 1.00 40.78 101 GLN A O 1
ATOM 821 N N . GLU A 1 102 ? 33.073 -9.867 -80.847 1.00 37.81 102 GLU A N 1
ATOM 822 C CA . GLU A 1 102 ? 33.481 -9.653 -82.254 1.00 37.81 102 GLU A CA 1
ATOM 823 C C . GLU A 1 102 ? 33.576 -8.150 -82.566 1.00 37.81 102 GLU A C 1
ATOM 825 O O . GLU A 1 102 ? 32.777 -7.375 -81.988 1.00 37.81 102 GLU A O 1
#